Protein AF-A0A9N8ER88-F1 (afdb_monomer_lite)

Secondary structure (DSSP, 8-state):
---------------------------------------GGGGBTTTTTBHHHHHHHHHTTPPPS-SS--BPPPTT-SEEEEEEEE--SHHHHHHHHHHHHHHHHHHHHHHHHHHHH--S---------------S--EEEEEEEEE-TT--B-TTHHHHHS-HHHHHH-TTSS--

Sequence (176 aa):
MSTRTFVVSALVGTCSLFTNAFVFPRAMPQKTTTNLDMCICIDCARVTNCQAYHFVESKHNQPHISKSPTFMPQQGSPTIHVNVRTIRTQEDRQKEMERMWSEHETETANAMAKAEQQQDNDNSEPLVGETKYDLSPTTTTEYDVVKCADYQHDQDCWIRNMPQEIKDANPQFVPS

Organism: NCBI:txid568900

InterPro domains:
  IPR019656 Uncharacterised protein family Ycf34 [PF10718] (38-98)

Foldseek 3Di:
DDDDDDDDDDDDDDDDDDDPPDDDDDPDPPPPPPPPLPLLLLQFPLCLQEVVNVVQCVLVVHPRLHPHRPDYADVCPQPKDKDKDWQPDPVSLVVVVVVVVVVVVVVVVVVVVVVVVPDDDDDDDDDPDDPDDDSPTDIDMHITGNGGPNGDGHPCSNVVSPDVVVCVVCVPPDDD

Structure (mmCIF, N/CA/C/O backbone):
data_AF-A0A9N8ER88-F1
#
_entry.id   AF-A0A9N8ER88-F1
#
loop_
_atom_site.group_PDB
_atom_site.id
_atom_site.type_symbol
_atom_site.label_atom_id
_atom_site.label_alt_id
_atom_site.label_comp_id
_atom_site.label_asym_id
_atom_site.label_entity_id
_atom_site.label_seq_id
_atom_site.pdbx_PDB_ins_code
_atom_site.Cartn_x
_atom_site.Cartn_y
_atom_site.Cartn_z
_atom_site.occupancy
_atom_site.B_iso_or_equiv
_atom_site.auth_seq_id
_atom_site.auth_comp_id
_atom_site.auth_asym_id
_atom_site.auth_atom_id
_atom_site.pdbx_PDB_model_num
ATOM 1 N N . MET A 1 1 ? -72.494 80.276 5.049 1.00 37.28 1 MET A N 1
ATOM 2 C CA . MET A 1 1 ? -72.048 79.375 6.137 1.00 37.28 1 MET A CA 1
ATOM 3 C C . MET A 1 1 ? -70.770 78.701 5.647 1.00 37.28 1 MET A C 1
ATOM 5 O O . MET A 1 1 ? -70.821 78.100 4.590 1.00 37.28 1 MET A O 1
ATOM 9 N N . SER A 1 2 ? -69.599 79.144 6.126 1.00 40.62 2 SER A N 1
ATOM 10 C CA . SER A 1 2 ? -68.726 78.390 7.061 1.00 40.62 2 SER A CA 1
ATOM 11 C C . SER A 1 2 ? -68.180 77.102 6.410 1.00 40.62 2 SER A C 1
ATOM 13 O O . SER A 1 2 ? -68.981 76.264 6.038 1.00 40.62 2 SER A O 1
ATOM 15 N N . THR A 1 3 ? -66.887 76.806 6.235 1.00 42.19 3 THR A N 1
ATOM 16 C CA . THR A 1 3 ? -65.630 77.294 6.832 1.00 42.19 3 THR A CA 1
ATOM 17 C C . THR A 1 3 ? -64.442 76.577 6.145 1.00 42.19 3 THR A C 1
ATOM 19 O O . THR A 1 3 ? -64.588 75.423 5.768 1.00 42.19 3 THR A O 1
ATOM 22 N N . ARG A 1 4 ? -63.269 77.234 6.143 1.00 48.53 4 ARG A N 1
ATOM 23 C CA . ARG A 1 4 ? -61.891 76.703 6.344 1.00 4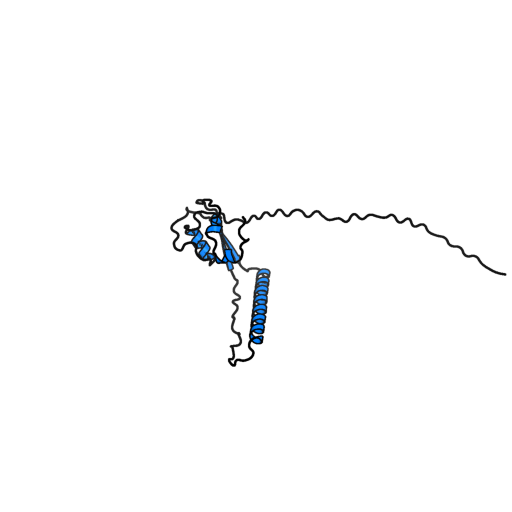8.53 4 ARG A CA 1
ATOM 24 C C . ARG A 1 4 ? -61.206 75.782 5.306 1.00 48.53 4 ARG A C 1
ATOM 26 O O . ARG A 1 4 ? -61.434 74.585 5.241 1.00 48.53 4 ARG A O 1
ATOM 33 N N . THR A 1 5 ? -60.245 76.401 4.612 1.00 50.16 5 THR A N 1
ATOM 34 C CA . THR A 1 5 ? -58.793 76.101 4.513 1.00 50.16 5 THR A CA 1
ATOM 35 C C . THR A 1 5 ? -58.259 74.806 5.149 1.00 50.16 5 THR A C 1
ATOM 37 O O . THR A 1 5 ? -58.495 74.603 6.332 1.00 50.16 5 THR A O 1
ATOM 40 N N . PHE A 1 6 ? -57.389 74.065 4.441 1.00 48.41 6 PHE A N 1
ATOM 41 C CA . PHE A 1 6 ? -56.019 73.724 4.884 1.00 48.41 6 PHE A CA 1
ATOM 42 C C . PHE A 1 6 ? -55.135 73.263 3.704 1.00 48.41 6 PHE A C 1
ATOM 44 O O . PHE A 1 6 ? -55.597 72.638 2.756 1.00 48.41 6 PHE A O 1
ATOM 51 N N . VAL A 1 7 ? -53.868 73.668 3.783 1.00 47.56 7 VAL A N 1
ATOM 52 C CA . VAL A 1 7 ? -52.739 73.476 2.854 1.00 47.56 7 VAL A CA 1
ATOM 53 C C . VAL A 1 7 ? -51.955 72.210 3.241 1.00 47.56 7 VAL A C 1
ATOM 55 O O . VAL A 1 7 ? -52.086 71.777 4.382 1.00 47.56 7 VAL A O 1
ATOM 58 N N . VAL A 1 8 ? -51.109 71.702 2.324 1.00 50.88 8 VAL A N 1
ATOM 59 C CA . VAL A 1 8 ? -49.767 71.053 2.488 1.00 50.88 8 VAL A CA 1
ATOM 60 C C . VAL A 1 8 ? -49.677 69.925 1.437 1.00 50.88 8 VAL A C 1
ATOM 62 O O . VAL A 1 8 ? -50.457 68.987 1.494 1.00 50.88 8 VAL A O 1
ATOM 65 N N . SER A 1 9 ? -48.974 70.053 0.304 1.00 41.44 9 SER A N 1
ATOM 66 C CA . SER A 1 9 ? -47.532 70.236 0.027 1.00 41.44 9 SER A CA 1
ATOM 67 C C . SER A 1 9 ? -46.681 68.969 0.218 1.00 41.44 9 SER A C 1
ATOM 69 O O . SER A 1 9 ? -46.856 68.259 1.201 1.00 41.44 9 SER A O 1
ATOM 71 N N . ALA A 1 10 ? -45.711 68.803 -0.699 1.00 45.94 10 ALA A N 1
ATOM 72 C CA . ALA A 1 10 ? -44.580 67.858 -0.715 1.00 45.94 10 ALA A CA 1
ATOM 73 C C . ALA A 1 10 ? -44.901 66.371 -1.022 1.00 45.94 10 ALA A C 1
ATOM 75 O O . ALA A 1 10 ? -45.907 65.844 -0.581 1.00 45.94 10 ALA A O 1
ATOM 76 N N . LEU A 1 11 ? -44.090 65.593 -1.751 1.00 51.47 11 LEU A N 1
ATOM 77 C CA . LEU A 1 11 ? -42.728 65.771 -2.259 1.00 51.47 11 LEU A CA 1
ATOM 78 C C . LEU A 1 11 ? -42.457 64.748 -3.383 1.00 51.47 11 LEU A C 1
ATOM 80 O O . LEU A 1 11 ? -43.067 63.685 -3.459 1.00 51.47 11 LEU A O 1
ATOM 84 N N . VAL A 1 12 ? -41.500 65.118 -4.227 1.00 48.66 12 VAL A N 1
ATOM 85 C CA . VAL A 1 12 ? -40.882 64.371 -5.328 1.00 48.66 12 VAL A CA 1
ATOM 86 C C . VAL A 1 12 ? -40.206 63.086 -4.830 1.00 48.66 12 VAL A C 1
ATOM 88 O O . VAL A 1 12 ? -39.552 63.099 -3.791 1.00 48.66 12 VAL A O 1
ATOM 91 N N . GLY A 1 13 ? -40.283 62.005 -5.613 1.00 44.53 13 GLY A N 1
ATOM 92 C CA . GLY A 1 13 ? -39.524 60.775 -5.372 1.00 44.53 13 GLY A CA 1
ATOM 93 C C . GLY A 1 13 ? -39.238 60.018 -6.667 1.00 44.53 13 GLY A C 1
ATOM 94 O O . GLY A 1 13 ? -40.004 59.150 -7.072 1.00 44.53 13 GLY A O 1
ATOM 95 N N . THR A 1 14 ? -38.135 60.357 -7.331 1.00 55.50 14 THR A N 1
ATOM 96 C CA . THR A 1 14 ? -37.547 59.575 -8.427 1.00 55.50 14 THR A CA 1
ATOM 97 C C . THR A 1 14 ? -36.834 58.352 -7.850 1.00 55.50 14 THR A C 1
ATOM 99 O O . THR A 1 14 ? -35.815 58.501 -7.176 1.00 55.50 14 THR A O 1
ATOM 102 N N . CYS A 1 15 ? -37.335 57.146 -8.123 1.00 46.66 15 CYS A N 1
ATOM 103 C CA . CYS A 1 15 ? -36.643 55.901 -7.787 1.00 46.66 15 CYS A CA 1
ATOM 104 C C . CYS A 1 15 ? -35.796 55.437 -8.978 1.00 46.66 15 CYS A C 1
ATOM 106 O O . CYS A 1 15 ? -36.301 54.845 -9.930 1.00 46.66 15 CYS A O 1
ATOM 108 N N . SER A 1 16 ? -34.495 55.715 -8.904 1.00 51.66 16 SER A N 1
ATOM 109 C CA . SER A 1 16 ? -33.464 55.084 -9.726 1.00 51.66 16 SER A CA 1
ATOM 110 C C . SER A 1 16 ? -33.426 53.582 -9.440 1.00 51.66 16 SER A C 1
ATOM 112 O O . SER A 1 16 ? -33.195 53.168 -8.304 1.00 51.66 16 SER A O 1
ATOM 114 N N . LEU A 1 17 ? -33.636 52.758 -10.466 1.00 55.00 17 LEU A N 1
ATOM 115 C CA . LEU A 1 17 ? -33.438 51.314 -10.381 1.00 55.00 17 LEU A CA 1
ATOM 116 C C . LEU A 1 17 ? -31.938 51.016 -10.491 1.00 55.00 17 LEU A C 1
ATOM 118 O O . LEU A 1 17 ? -31.360 51.035 -11.574 1.00 55.00 17 LEU A O 1
ATOM 122 N N . PHE A 1 18 ? -31.310 50.758 -9.345 1.00 49.00 18 PHE A N 1
ATOM 123 C CA . PHE A 1 18 ? -29.985 50.153 -9.262 1.00 49.00 18 PHE A CA 1
ATOM 124 C C . PHE A 1 18 ? -30.088 48.676 -9.662 1.00 49.00 18 PHE A C 1
ATOM 126 O O . PHE A 1 18 ? -30.630 47.857 -8.921 1.00 49.00 18 PHE A O 1
ATOM 133 N N . THR A 1 19 ? -29.562 48.311 -10.830 1.00 53.69 19 THR A N 1
ATOM 134 C CA . THR A 1 19 ? -29.318 46.908 -11.179 1.00 53.69 19 THR A CA 1
ATOM 135 C C . THR A 1 19 ? -28.064 46.434 -10.451 1.00 53.69 19 THR A C 1
ATOM 137 O O . THR A 1 19 ? -26.943 46.695 -10.885 1.00 53.69 19 THR A O 1
ATOM 140 N N . ASN A 1 20 ? -28.255 45.748 -9.326 1.00 53.72 20 ASN A N 1
ATOM 141 C CA . ASN A 1 20 ? -27.203 44.995 -8.650 1.00 53.72 20 ASN A CA 1
ATOM 142 C C . ASN A 1 20 ? -26.816 43.781 -9.508 1.00 53.72 20 ASN A C 1
ATOM 144 O O . ASN A 1 20 ? -27.556 42.802 -9.583 1.00 53.72 20 ASN A O 1
ATOM 148 N N . ALA A 1 21 ? -25.647 43.834 -10.144 1.00 54.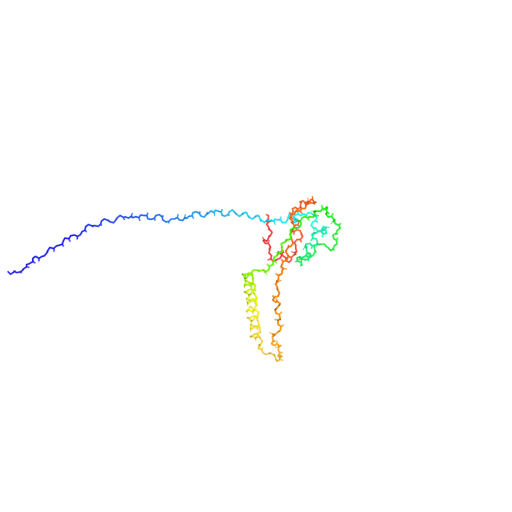81 21 ALA A N 1
ATOM 149 C CA . ALA A 1 21 ? -25.032 42.682 -10.792 1.00 54.81 21 ALA A CA 1
ATOM 150 C C . ALA A 1 21 ? -24.408 41.760 -9.726 1.00 54.81 21 ALA A C 1
ATOM 152 O O . ALA A 1 21 ? -23.232 41.875 -9.394 1.00 54.81 21 ALA A O 1
ATOM 153 N N . PHE A 1 22 ? -25.210 40.850 -9.173 1.00 52.62 22 PHE A N 1
ATOM 154 C CA . PHE A 1 22 ? -24.734 39.704 -8.394 1.00 52.62 22 PHE A CA 1
ATOM 155 C C . PHE A 1 22 ? -24.644 38.483 -9.306 1.00 52.62 22 PHE A C 1
ATOM 157 O O . PHE A 1 22 ? -25.652 37.810 -9.487 1.00 52.62 22 PHE A O 1
ATOM 164 N N . VAL A 1 23 ? -23.467 38.167 -9.859 1.00 51.38 23 VAL A N 1
ATOM 165 C CA . VAL A 1 23 ? -23.193 36.836 -10.439 1.00 51.38 23 VAL A CA 1
ATOM 166 C C . VAL A 1 23 ? -21.706 36.481 -10.272 1.00 51.38 23 VAL A C 1
ATOM 168 O O . VAL A 1 23 ? -20.855 36.879 -11.057 1.00 51.38 23 VAL A O 1
ATOM 171 N N . PHE A 1 24 ? -21.480 35.728 -9.194 1.00 53.97 24 PHE A N 1
ATOM 172 C CA . PHE A 1 24 ? -20.513 34.657 -8.910 1.00 53.97 24 PHE A CA 1
ATOM 173 C C . PHE A 1 24 ? -19.002 34.833 -9.187 1.00 53.97 24 PHE A C 1
ATOM 175 O O . PHE A 1 24 ? -18.587 34.997 -10.335 1.00 53.97 24 PHE A O 1
ATOM 182 N N . PRO A 1 25 ? -18.133 34.640 -8.165 1.00 49.59 25 PRO A N 1
ATOM 183 C CA . PRO A 1 25 ? -16.719 34.391 -8.410 1.00 49.59 25 PRO A CA 1
ATOM 184 C C . PRO A 1 25 ? -16.583 33.103 -9.228 1.00 49.59 25 PRO A C 1
ATOM 186 O O . PRO A 1 25 ? -17.079 32.043 -8.848 1.00 49.59 25 PRO A O 1
ATOM 189 N N . ARG A 1 26 ? -15.914 33.209 -10.378 1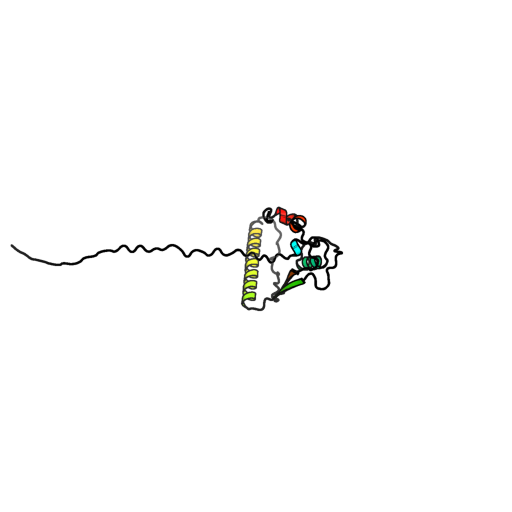.00 51.19 26 ARG A N 1
ATOM 190 C CA . ARG A 1 26 ? -15.531 32.070 -11.210 1.00 51.19 26 ARG A CA 1
ATOM 191 C C . ARG A 1 26 ? -14.687 31.131 -10.350 1.00 51.19 26 ARG A C 1
ATOM 193 O O . ARG A 1 26 ? -13.550 31.461 -10.019 1.00 51.19 26 ARG A O 1
ATOM 200 N N . ALA A 1 27 ? -15.262 29.989 -9.978 1.00 57.25 27 ALA A N 1
ATOM 201 C CA . ALA A 1 27 ? -14.529 28.895 -9.366 1.00 57.25 27 ALA A CA 1
ATOM 202 C C . ALA A 1 27 ? -13.311 28.602 -10.246 1.00 57.25 27 ALA A C 1
ATOM 204 O O . ALA A 1 27 ? -13.442 28.337 -11.446 1.00 57.25 27 ALA A O 1
ATOM 205 N N . MET A 1 28 ? -12.121 28.726 -9.663 1.00 58.12 28 MET A N 1
ATOM 206 C CA . MET A 1 28 ? -10.916 28.248 -10.318 1.00 58.12 28 MET A CA 1
ATOM 207 C C . MET A 1 28 ? -11.108 26.748 -10.544 1.00 58.12 28 MET A C 1
ATOM 209 O O . MET A 1 28 ? -11.515 26.067 -9.599 1.00 58.12 28 MET A O 1
ATOM 213 N N . PRO A 1 29 ? -10.845 26.206 -11.746 1.00 49.25 29 PRO A N 1
ATOM 214 C CA . PRO A 1 29 ? -10.712 24.770 -11.872 1.00 49.25 29 PRO A CA 1
ATOM 215 C C . PRO A 1 29 ? -9.565 24.390 -10.941 1.00 49.25 29 PRO A C 1
ATOM 217 O O . PRO A 1 29 ? -8.409 24.746 -11.185 1.00 49.25 29 PRO A O 1
ATOM 220 N N . GLN A 1 30 ? -9.901 23.748 -9.823 1.00 56.69 30 GLN A N 1
ATOM 221 C CA . GLN A 1 30 ? -8.915 23.065 -9.013 1.00 56.69 30 GLN A CA 1
ATOM 222 C C . GLN A 1 30 ? -8.302 22.048 -9.954 1.00 56.69 30 GLN A C 1
ATOM 224 O O . GLN A 1 30 ? -8.947 21.086 -10.364 1.00 56.69 30 GLN A O 1
ATOM 229 N N . LYS A 1 31 ? -7.084 22.352 -10.400 1.00 44.56 31 LYS A N 1
ATOM 230 C CA . LYS A 1 31 ? -6.279 21.439 -11.181 1.00 44.56 31 LYS A CA 1
ATOM 231 C C . LYS A 1 31 ? -6.173 20.199 -10.308 1.00 44.56 31 LYS A C 1
ATOM 233 O O . LYS A 1 31 ? -5.512 20.224 -9.273 1.00 44.56 31 LYS A O 1
ATOM 238 N N . THR A 1 32 ? -6.887 19.154 -10.699 1.00 49.62 32 THR A N 1
ATOM 239 C CA . THR A 1 32 ? -6.723 17.800 -10.200 1.00 49.62 32 THR A CA 1
ATOM 240 C C . THR A 1 32 ? -5.343 17.342 -10.644 1.00 49.62 32 THR A C 1
ATOM 242 O O . THR A 1 32 ? -5.184 16.550 -11.564 1.00 49.62 32 THR A O 1
ATOM 245 N N . THR A 1 33 ? -4.300 17.883 -10.026 1.00 42.56 33 THR A N 1
ATOM 246 C CA . THR A 1 33 ? -3.059 17.147 -9.878 1.00 42.56 33 THR A CA 1
ATOM 247 C C . THR A 1 33 ? -3.336 16.134 -8.789 1.00 42.56 33 THR A C 1
ATOM 249 O O . THR A 1 33 ? -2.950 16.302 -7.638 1.00 42.56 33 THR A O 1
ATOM 252 N N . THR A 1 34 ? -4.018 15.064 -9.191 1.00 47.16 34 THR A N 1
ATOM 253 C CA . THR A 1 34 ? -3.663 13.725 -8.754 1.00 47.16 34 THR A CA 1
ATOM 254 C C . THR A 1 34 ? -2.191 13.538 -9.115 1.00 47.16 34 THR A C 1
ATOM 256 O O . THR A 1 34 ? -1.844 12.858 -10.075 1.00 47.16 34 THR A O 1
ATOM 259 N N . ASN A 1 35 ? -1.301 14.158 -8.342 1.00 47.31 35 ASN A N 1
ATOM 260 C CA . ASN A 1 35 ? -0.070 13.481 -8.009 1.00 47.31 35 ASN A CA 1
ATOM 261 C C . ASN A 1 35 ? -0.516 12.404 -7.019 1.00 47.31 35 ASN A C 1
ATOM 263 O O . ASN A 1 35 ? -0.389 12.528 -5.808 1.00 47.31 35 ASN A O 1
ATOM 267 N N . LEU A 1 36 ? -1.210 11.400 -7.570 1.00 43.12 36 LEU A N 1
ATOM 268 C CA . LEU A 1 36 ? -1.011 10.056 -7.102 1.00 43.12 36 LEU A CA 1
ATOM 269 C C . LEU A 1 36 ? 0.494 9.938 -7.259 1.00 43.12 36 LEU A C 1
ATOM 271 O O . LEU A 1 36 ? 0.980 9.899 -8.393 1.00 43.12 36 LEU A O 1
ATOM 275 N N . ASP A 1 37 ? 1.215 10.039 -6.146 1.00 41.94 37 ASP A N 1
ATOM 276 C CA . ASP A 1 37 ? 2.522 9.427 -6.029 1.00 41.94 37 ASP A CA 1
ATOM 277 C C . ASP A 1 37 ? 2.257 7.961 -6.377 1.00 41.94 37 ASP A C 1
ATOM 279 O O . ASP A 1 37 ? 1.942 7.129 -5.532 1.00 41.94 37 ASP A O 1
ATOM 283 N N . MET A 1 38 ? 2.195 7.682 -7.680 1.00 50.12 38 MET A N 1
ATOM 284 C CA . MET A 1 38 ? 2.129 6.347 -8.203 1.00 50.12 38 MET A CA 1
ATOM 285 C C . MET A 1 38 ? 3.423 5.768 -7.691 1.00 50.12 38 MET A C 1
ATOM 287 O O . MET A 1 38 ? 4.499 6.209 -8.110 1.00 50.12 38 MET A O 1
ATOM 291 N N . CYS A 1 39 ? 3.325 4.835 -6.745 1.00 54.91 39 CYS A N 1
ATOM 292 C CA . CYS A 1 39 ? 4.441 3.980 -6.411 1.00 54.91 39 CYS A CA 1
ATOM 293 C C . CYS A 1 39 ? 4.889 3.455 -7.766 1.00 54.91 39 CYS A C 1
ATOM 295 O O . CYS A 1 39 ? 4.159 2.683 -8.394 1.00 54.91 39 CYS A O 1
ATOM 297 N N . ILE A 1 40 ? 6.031 3.930 -8.269 1.00 60.75 40 ILE A N 1
ATOM 298 C CA . ILE A 1 40 ? 6.457 3.664 -9.653 1.00 60.75 40 ILE A CA 1
ATOM 299 C C . ILE A 1 40 ? 6.428 2.154 -9.953 1.00 60.75 40 ILE A C 1
ATOM 301 O O . ILE A 1 40 ? 6.295 1.707 -11.079 1.00 60.75 40 ILE A O 1
ATOM 305 N N . CYS A 1 41 ? 6.510 1.378 -8.885 1.00 66.75 41 CYS A N 1
ATOM 306 C CA . CYS A 1 41 ? 6.548 -0.046 -8.719 1.00 66.75 41 CYS A CA 1
ATOM 307 C C . CYS A 1 41 ? 5.282 -0.822 -9.085 1.00 66.75 41 CYS A C 1
ATOM 309 O O . CYS A 1 41 ? 5.407 -2.014 -9.358 1.00 66.75 41 CYS A O 1
ATOM 311 N N . ILE A 1 42 ? 4.108 -0.185 -9.096 1.00 74.31 42 ILE A N 1
ATOM 312 C CA . ILE A 1 42 ? 2.834 -0.827 -9.466 1.00 74.31 42 ILE A CA 1
ATOM 313 C C . ILE A 1 42 ? 2.896 -1.342 -10.914 1.00 74.31 42 ILE A C 1
ATOM 315 O O . ILE A 1 42 ? 2.486 -2.467 -11.199 1.00 74.31 42 ILE A O 1
ATOM 319 N N . ASP A 1 43 ? 3.536 -0.568 -11.791 1.00 82.56 43 ASP A N 1
ATOM 320 C CA . ASP A 1 43 ? 3.732 -0.897 -13.205 1.00 82.56 43 ASP A CA 1
ATOM 321 C C . ASP A 1 43 ? 5.108 -1.528 -13.470 1.00 82.56 43 ASP A C 1
ATOM 323 O O . ASP A 1 43 ? 5.667 -1.394 -14.555 1.00 82.56 43 ASP A O 1
ATOM 327 N N . CYS A 1 44 ? 5.742 -2.144 -12.467 1.00 87.31 44 CYS A N 1
ATOM 328 C CA . CYS A 1 44 ? 7.048 -2.773 -12.650 1.00 87.31 44 CYS A CA 1
ATOM 329 C C . CYS A 1 44 ? 6.897 -4.245 -13.044 1.00 87.31 44 CYS A C 1
ATOM 331 O O . CYS A 1 44 ? 6.324 -5.032 -12.293 1.00 87.31 44 CYS A O 1
ATOM 333 N N . ALA A 1 45 ? 7.536 -4.671 -14.136 1.00 88.19 45 ALA A N 1
ATOM 334 C CA . ALA A 1 45 ? 7.587 -6.079 -14.552 1.00 88.19 45 ALA A CA 1
ATOM 335 C C . ALA A 1 45 ? 8.154 -7.007 -13.458 1.00 88.19 45 ALA A C 1
ATOM 337 O O . ALA A 1 45 ? 7.832 -8.191 -13.380 1.00 88.19 45 ALA A O 1
ATOM 338 N N . ARG A 1 46 ? 9.025 -6.466 -12.595 1.00 87.88 46 ARG A N 1
ATOM 339 C CA . ARG A 1 46 ? 9.692 -7.204 -11.512 1.00 87.88 46 ARG A CA 1
ATOM 340 C C . ARG A 1 46 ? 8.886 -7.241 -10.213 1.00 87.88 46 ARG A C 1
ATOM 342 O O . ARG A 1 46 ? 9.389 -7.802 -9.239 1.00 87.88 46 ARG A O 1
ATOM 349 N N . VAL A 1 47 ? 7.682 -6.656 -10.177 1.00 87.00 47 VAL A N 1
ATOM 350 C CA . VAL A 1 47 ? 6.865 -6.550 -8.955 1.00 87.00 47 VAL A CA 1
ATOM 351 C C . VAL A 1 47 ? 6.643 -7.914 -8.297 1.00 87.00 47 VAL A C 1
ATOM 353 O O . VAL A 1 47 ? 6.790 -8.054 -7.091 1.00 87.00 47 VAL A O 1
ATOM 356 N N . THR A 1 48 ? 6.448 -8.951 -9.112 1.00 87.88 48 THR A N 1
ATOM 357 C CA . THR A 1 48 ? 6.145 -10.314 -8.663 1.00 87.88 48 THR A CA 1
ATOM 358 C C . THR A 1 48 ? 7.351 -11.101 -8.153 1.00 87.88 48 THR A C 1
ATOM 360 O O . THR A 1 48 ? 7.170 -12.110 -7.484 1.00 87.88 48 THR A O 1
ATOM 363 N N . ASN A 1 49 ? 8.589 -10.708 -8.473 1.00 89.31 49 ASN A N 1
ATOM 364 C CA . ASN A 1 49 ? 9.775 -11.523 -8.168 1.00 89.31 49 ASN A CA 1
ATOM 365 C C . ASN A 1 49 ? 10.825 -10.795 -7.315 1.00 89.31 49 ASN A C 1
ATOM 367 O O . ASN A 1 49 ? 11.850 -11.384 -6.981 1.00 89.31 49 ASN A O 1
ATOM 371 N N . CYS A 1 50 ? 10.603 -9.530 -6.958 1.00 89.31 50 CYS A N 1
ATOM 372 C CA . CYS A 1 50 ? 11.543 -8.738 -6.168 1.00 89.31 50 CYS A CA 1
ATOM 373 C C . CYS A 1 50 ? 11.325 -8.931 -4.664 1.00 89.31 50 CYS A C 1
ATOM 375 O O . CYS A 1 50 ? 10.222 -8.723 -4.155 1.00 89.31 50 CYS A O 1
ATOM 377 N N . GLN A 1 51 ? 12.393 -9.234 -3.924 1.00 90.25 51 GLN A N 1
ATOM 378 C CA . GLN A 1 51 ? 12.289 -9.433 -2.472 1.00 90.25 51 GLN A CA 1
ATOM 379 C C . GLN A 1 51 ? 11.885 -8.162 -1.714 1.00 90.25 51 GLN A C 1
ATOM 381 O O . GLN A 1 51 ? 11.238 -8.244 -0.674 1.00 90.25 51 GLN A O 1
ATOM 386 N N . ALA A 1 52 ? 12.239 -6.982 -2.229 1.00 88.81 52 ALA A N 1
ATOM 387 C CA . ALA A 1 52 ? 11.879 -5.726 -1.582 1.00 88.81 52 ALA A CA 1
ATOM 388 C C . ALA A 1 52 ? 10.369 -5.441 -1.649 1.00 88.81 52 ALA A C 1
ATOM 390 O O . ALA A 1 52 ? 9.817 -4.921 -0.684 1.00 88.81 52 ALA A O 1
ATOM 391 N N . TYR A 1 53 ? 9.683 -5.827 -2.733 1.00 85.88 53 TYR A N 1
ATOM 392 C CA . TYR A 1 53 ? 8.219 -5.712 -2.792 1.00 85.88 53 TYR A CA 1
ATOM 393 C C . TYR A 1 53 ? 7.545 -6.705 -1.869 1.00 85.88 53 TYR A C 1
ATOM 395 O O . TYR A 1 53 ? 6.665 -6.319 -1.109 1.00 85.88 53 TYR A O 1
ATOM 403 N N . HIS A 1 54 ? 8.037 -7.940 -1.846 1.00 88.75 54 HIS A N 1
ATOM 404 C CA . HIS A 1 54 ? 7.561 -8.941 -0.902 1.00 88.75 54 HIS A CA 1
ATOM 405 C C . HIS A 1 54 ? 7.677 -8.459 0.553 1.00 88.75 54 HIS A C 1
ATOM 407 O O . HIS A 1 54 ? 6.767 -8.659 1.348 1.00 88.75 54 HIS A O 1
ATOM 413 N N . PHE A 1 55 ? 8.754 -7.751 0.908 1.00 89.56 55 PHE A N 1
ATOM 414 C CA . PHE A 1 55 ? 8.870 -7.122 2.225 1.00 89.56 55 PHE A CA 1
ATOM 415 C C . PHE A 1 55 ? 7.771 -6.078 2.490 1.00 89.56 55 PHE A C 1
ATOM 417 O O . PHE A 1 55 ? 7.186 -6.080 3.573 1.00 89.56 55 PHE A O 1
ATOM 424 N N . VAL A 1 56 ? 7.477 -5.198 1.528 1.00 87.69 56 VAL A N 1
ATOM 425 C CA . VAL A 1 56 ? 6.431 -4.169 1.670 1.00 87.69 56 VAL A CA 1
ATOM 426 C C . VAL A 1 56 ? 5.040 -4.799 1.780 1.00 87.69 56 VAL A C 1
ATOM 428 O O . VAL A 1 56 ? 4.275 -4.427 2.666 1.00 87.69 56 VAL A O 1
ATOM 431 N N . GLU A 1 57 ? 4.740 -5.817 0.971 1.00 86.56 57 GLU A N 1
ATOM 432 C CA . GLU A 1 57 ? 3.502 -6.602 1.071 1.00 86.56 57 GLU A CA 1
ATOM 433 C C . GLU A 1 57 ? 3.321 -7.191 2.480 1.00 86.56 57 GLU A C 1
ATOM 435 O O . GLU A 1 57 ? 2.240 -7.075 3.063 1.00 86.56 57 GLU A O 1
ATOM 440 N N . SER A 1 58 ? 4.397 -7.731 3.077 1.00 87.12 58 SER A N 1
ATOM 441 C CA . SER A 1 58 ? 4.359 -8.276 4.442 1.00 87.12 58 SER A CA 1
ATOM 442 C C . SER A 1 58 ? 4.051 -7.195 5.476 1.00 87.12 58 SER A C 1
ATOM 444 O O . SER A 1 58 ? 3.408 -7.477 6.483 1.00 87.12 58 SER A O 1
ATOM 446 N N . LYS A 1 59 ? 4.511 -5.955 5.265 1.00 86.44 59 LYS A N 1
ATOM 447 C CA . LYS A 1 59 ? 4.223 -4.837 6.175 1.00 86.44 59 LYS A CA 1
ATOM 448 C C . LYS A 1 59 ? 2.792 -4.327 6.064 1.00 86.44 59 LYS A C 1
ATOM 450 O O . LYS A 1 59 ? 2.281 -3.795 7.043 1.00 86.44 59 LYS A O 1
ATOM 455 N N . HIS A 1 60 ? 2.141 -4.530 4.924 1.00 80.75 60 HIS A N 1
ATOM 456 C CA . HIS A 1 60 ? 0.750 -4.140 4.701 1.00 80.75 60 HIS A CA 1
ATOM 457 C C . HIS A 1 60 ? -0.265 -5.260 4.958 1.00 80.75 60 HIS A C 1
ATOM 459 O O . HIS A 1 60 ? -1.456 -5.055 4.723 1.00 80.75 60 HIS A O 1
ATOM 465 N N . ASN A 1 61 ? 0.182 -6.433 5.425 1.00 82.69 61 ASN A N 1
ATOM 466 C CA . ASN A 1 61 ? -0.656 -7.629 5.570 1.00 82.69 61 ASN A CA 1
ATOM 467 C C . ASN A 1 61 ? -1.443 -7.958 4.286 1.00 82.69 61 ASN A C 1
ATOM 469 O O . ASN A 1 61 ? -2.558 -8.474 4.345 1.00 82.69 61 ASN A O 1
ATOM 473 N N . GLN A 1 62 ? -0.877 -7.624 3.124 1.00 76.75 62 GLN A N 1
ATOM 474 C CA . GLN A 1 62 ? -1.476 -7.944 1.835 1.00 76.75 62 GLN A CA 1
ATOM 475 C C . GLN A 1 62 ? -1.079 -9.366 1.428 1.00 76.75 62 GLN A C 1
ATOM 477 O O . GLN A 1 62 ? 0.019 -9.818 1.770 1.00 76.75 62 GLN A O 1
ATOM 482 N N . PRO A 1 63 ? -1.944 -10.094 0.702 1.00 81.44 63 PRO A N 1
ATOM 483 C CA . PRO A 1 63 ? -1.572 -11.388 0.158 1.00 81.44 63 PRO A CA 1
ATOM 484 C C . PRO A 1 63 ? -0.372 -11.233 -0.783 1.00 81.44 63 PRO A C 1
ATOM 486 O O . PRO A 1 63 ? -0.384 -10.412 -1.698 1.00 81.44 63 PRO A O 1
ATOM 489 N N . HIS A 1 64 ? 0.662 -12.041 -0.552 1.00 81.81 64 HIS A N 1
ATOM 490 C CA . HIS A 1 64 ? 1.863 -12.033 -1.378 1.00 81.81 64 HIS A CA 1
ATOM 491 C C . HIS A 1 64 ? 1.567 -12.486 -2.804 1.00 81.81 64 HIS A C 1
ATOM 493 O O . HIS A 1 64 ? 1.046 -13.588 -3.003 1.00 81.81 64 HIS A O 1
ATOM 499 N N . ILE A 1 65 ? 1.976 -11.688 -3.797 1.00 84.56 65 ILE A N 1
ATOM 500 C CA . ILE A 1 65 ? 1.815 -12.053 -5.214 1.00 84.56 65 ILE A CA 1
ATOM 501 C C . ILE A 1 65 ? 2.686 -13.277 -5.554 1.00 84.56 65 ILE A C 1
ATOM 503 O O . ILE A 1 65 ? 2.287 -14.148 -6.325 1.00 84.56 65 ILE A O 1
ATOM 507 N N . SER A 1 66 ? 3.868 -13.385 -4.941 1.00 86.88 66 SER A N 1
ATOM 508 C CA . SER A 1 66 ? 4.759 -14.543 -5.056 1.00 86.88 66 SER A CA 1
ATOM 509 C C . SER A 1 66 ? 5.329 -14.922 -3.700 1.00 86.88 66 SER A C 1
ATOM 511 O O . SER A 1 66 ? 5.809 -14.069 -2.966 1.00 86.88 66 SER A O 1
ATOM 513 N N . LYS A 1 67 ? 5.335 -16.219 -3.381 1.00 86.19 67 LYS A N 1
ATOM 514 C CA . LYS A 1 67 ? 5.806 -16.729 -2.080 1.00 86.19 67 LYS A CA 1
ATOM 515 C C . LYS A 1 67 ? 7.330 -16.792 -1.949 1.00 86.19 67 LYS A C 1
ATOM 517 O O . LYS A 1 67 ? 7.841 -16.896 -0.840 1.00 86.19 67 LYS A O 1
ATOM 522 N N . SER A 1 68 ? 8.058 -16.812 -3.065 1.00 89.38 68 SER A N 1
ATOM 523 C CA . SER A 1 68 ? 9.513 -17.004 -3.071 1.00 89.38 68 SER A CA 1
ATOM 524 C C . SER A 1 68 ? 10.185 -16.126 -4.135 1.00 89.38 68 SER A C 1
ATOM 526 O O . SER A 1 68 ? 10.597 -16.629 -5.186 1.00 89.38 68 SER A O 1
ATOM 528 N N . PRO A 1 69 ? 10.280 -14.807 -3.898 1.00 90.50 69 PRO A N 1
ATOM 529 C CA . PRO A 1 69 ? 10.972 -13.888 -4.796 1.00 90.50 69 PRO A CA 1
ATOM 530 C C . PRO A 1 69 ? 12.474 -14.202 -4.877 1.00 90.50 69 PRO A C 1
ATOM 532 O O . PRO A 1 69 ? 13.178 -14.299 -3.870 1.00 90.50 69 PRO A O 1
ATOM 535 N N . THR A 1 70 ? 12.985 -14.334 -6.097 1.00 92.19 70 THR A N 1
ATOM 536 C CA . THR A 1 70 ? 14.396 -14.648 -6.386 1.00 92.19 70 THR A CA 1
ATOM 537 C C . THR A 1 70 ? 15.207 -13.424 -6.802 1.00 92.19 70 THR A C 1
ATOM 539 O O . THR A 1 70 ? 16.432 -13.440 -6.711 1.00 92.19 70 THR A O 1
ATOM 542 N N . PHE A 1 71 ? 14.551 -12.349 -7.244 1.00 89.81 71 PHE A N 1
ATOM 543 C CA . PHE A 1 71 ? 15.233 -11.148 -7.703 1.00 89.81 71 PHE A CA 1
ATOM 544 C C . PHE A 1 71 ? 15.654 -10.267 -6.522 1.00 89.81 71 PHE A C 1
ATOM 546 O O . PHE A 1 71 ? 14.821 -9.789 -5.745 1.00 89.81 71 PHE A O 1
ATOM 553 N N . MET A 1 72 ? 16.961 -10.027 -6.429 1.00 87.31 72 MET A N 1
ATOM 554 C CA . MET A 1 72 ? 17.556 -9.079 -5.494 1.00 87.31 72 MET A CA 1
ATOM 555 C C . MET A 1 72 ? 17.837 -7.757 -6.211 1.00 87.31 72 MET A C 1
ATOM 557 O O . MET A 1 72 ? 18.631 -7.756 -7.154 1.00 87.31 72 MET A O 1
ATOM 561 N N . PRO A 1 73 ? 17.190 -6.651 -5.808 1.00 84.94 73 PRO A N 1
ATOM 562 C CA . PRO A 1 73 ? 17.432 -5.354 -6.420 1.00 84.94 73 PRO A CA 1
ATOM 563 C C . PRO A 1 73 ? 18.820 -4.814 -6.043 1.00 84.94 73 PRO A C 1
ATOM 565 O O . PRO A 1 73 ? 19.442 -5.258 -5.072 1.00 84.94 73 PRO A O 1
ATOM 568 N N . GLN A 1 74 ? 19.318 -3.862 -6.833 1.00 84.88 74 GLN A N 1
ATOM 569 C CA . GLN A 1 74 ? 20.632 -3.250 -6.615 1.00 84.88 74 GLN A CA 1
ATOM 570 C C . GLN A 1 74 ? 20.743 -2.563 -5.246 1.00 84.88 74 GLN A C 1
ATOM 572 O O . GLN A 1 74 ? 19.757 -2.096 -4.682 1.00 84.88 74 GLN A O 1
ATOM 577 N N . GLN A 1 75 ? 21.963 -2.442 -4.714 1.00 79.31 75 GLN A N 1
ATOM 578 C CA . GLN A 1 75 ? 22.196 -1.796 -3.420 1.00 79.31 75 GLN A CA 1
ATOM 579 C C . GLN A 1 75 ? 21.624 -0.363 -3.398 1.00 79.31 75 GLN A C 1
ATOM 581 O O . GLN A 1 75 ? 21.993 0.473 -4.218 1.00 79.31 75 GLN A O 1
ATOM 586 N N . GLY A 1 76 ? 20.723 -0.078 -2.452 1.00 74.88 76 GLY A N 1
ATOM 587 C CA . GLY A 1 76 ? 20.038 1.220 -2.343 1.00 74.88 76 GLY A CA 1
ATOM 588 C C . GLY A 1 76 ? 18.775 1.368 -3.206 1.00 74.88 76 GLY A C 1
ATOM 589 O O . GLY A 1 76 ? 18.138 2.421 -3.184 1.00 74.88 76 GLY A O 1
ATOM 590 N N . SER A 1 77 ? 18.387 0.317 -3.931 1.00 79.56 77 SER A N 1
ATOM 591 C CA . SER A 1 77 ? 17.156 0.212 -4.710 1.00 79.56 77 SER A CA 1
ATOM 592 C C . SER A 1 77 ? 16.373 -1.040 -4.278 1.00 79.56 77 SER A C 1
ATOM 594 O O . SER A 1 77 ? 16.982 -2.068 -4.003 1.00 79.56 77 SER A O 1
ATOM 596 N N . PRO A 1 78 ? 15.034 -1.007 -4.230 1.00 84.12 78 PRO A N 1
ATOM 597 C CA . PRO A 1 78 ? 14.205 0.177 -4.351 1.00 84.12 78 PRO A CA 1
ATOM 598 C C . PRO A 1 78 ? 14.305 1.080 -3.107 1.00 84.12 78 PRO A C 1
ATOM 600 O O . PRO A 1 78 ? 14.544 0.627 -1.990 1.00 84.12 78 PRO A O 1
ATOM 603 N N . THR A 1 79 ? 14.126 2.382 -3.308 1.00 85.38 79 THR A N 1
ATOM 604 C CA . THR A 1 79 ? 14.017 3.375 -2.241 1.00 85.38 79 THR A CA 1
ATOM 605 C C . THR A 1 79 ? 12.621 3.306 -1.635 1.00 85.38 79 THR A C 1
ATOM 607 O O . THR A 1 79 ? 11.636 3.655 -2.291 1.00 85.38 79 THR A O 1
ATOM 610 N N . ILE A 1 80 ? 12.560 2.874 -0.378 1.00 87.06 80 ILE A N 1
ATOM 611 C CA . ILE A 1 80 ? 11.329 2.774 0.405 1.00 87.06 80 ILE A CA 1
ATOM 612 C C . ILE A 1 80 ? 11.224 4.013 1.298 1.00 87.06 80 ILE A C 1
ATOM 614 O O . ILE A 1 80 ? 12.122 4.294 2.093 1.00 87.06 80 ILE A O 1
ATOM 618 N N . HIS A 1 81 ? 10.139 4.761 1.156 1.00 85.69 81 HIS A N 1
ATOM 619 C CA . HIS A 1 81 ? 9.742 5.822 2.064 1.00 85.69 81 HIS A CA 1
ATOM 620 C C . HIS A 1 81 ? 8.936 5.222 3.214 1.00 85.69 81 HIS A C 1
ATOM 622 O O . HIS A 1 81 ? 7.988 4.474 2.996 1.00 85.69 81 HIS A O 1
ATOM 628 N N . VAL A 1 82 ? 9.320 5.542 4.447 1.00 85.50 82 VAL A N 1
ATOM 629 C CA . VAL A 1 82 ? 8.636 5.051 5.646 1.00 85.50 82 VAL A CA 1
ATOM 630 C C . VAL A 1 82 ? 8.002 6.235 6.353 1.00 85.50 82 VAL A C 1
ATOM 632 O O . VAL A 1 82 ? 8.710 7.120 6.833 1.00 85.50 82 VAL A O 1
ATOM 635 N N . ASN A 1 83 ? 6.675 6.240 6.427 1.00 82.62 83 ASN A N 1
ATOM 636 C CA . ASN A 1 83 ? 5.924 7.257 7.144 1.00 82.62 83 ASN A CA 1
ATOM 637 C C . ASN A 1 83 ? 5.518 6.709 8.516 1.00 82.62 83 ASN A C 1
ATOM 639 O O . ASN A 1 83 ? 4.674 5.820 8.624 1.00 82.62 83 ASN A O 1
ATOM 643 N N . VAL A 1 84 ? 6.150 7.221 9.572 1.00 82.88 84 VAL A N 1
ATOM 644 C CA . VAL A 1 84 ? 5.861 6.827 10.956 1.00 82.88 84 VAL A CA 1
ATOM 645 C C . VAL A 1 84 ? 4.917 7.859 11.563 1.00 82.88 84 VAL A C 1
ATOM 647 O O . VAL A 1 84 ? 5.340 8.931 12.003 1.00 82.88 84 VAL A O 1
ATOM 650 N N . ARG A 1 85 ? 3.628 7.531 11.613 1.00 75.50 85 ARG A N 1
ATOM 651 C CA . ARG A 1 85 ? 2.622 8.347 12.290 1.00 75.50 85 ARG A CA 1
ATOM 652 C C . ARG A 1 85 ? 2.589 7.945 13.755 1.00 75.50 85 ARG A C 1
ATOM 654 O O . ARG A 1 85 ? 2.313 6.800 14.097 1.00 75.50 85 ARG A O 1
ATOM 661 N N . THR A 1 86 ? 2.892 8.896 14.627 1.00 70.44 86 THR A N 1
ATOM 662 C CA . THR A 1 86 ? 2.800 8.707 16.078 1.00 70.44 86 THR A CA 1
ATOM 663 C C . THR A 1 86 ? 1.716 9.628 16.609 1.00 70.44 86 THR A C 1
ATOM 665 O O . THR A 1 86 ? 1.773 10.833 16.368 1.00 70.44 86 THR A O 1
ATOM 668 N N . ILE A 1 87 ? 0.745 9.080 17.340 1.00 65.94 87 ILE A N 1
ATOM 669 C CA . ILE A 1 87 ? -0.271 9.864 18.055 1.00 65.94 87 ILE A CA 1
ATOM 670 C C . ILE A 1 87 ? 0.442 10.564 19.222 1.00 65.94 87 ILE A C 1
ATOM 672 O O . ILE A 1 87 ? 0.604 9.998 20.303 1.00 65.94 87 ILE A O 1
ATOM 676 N N . ARG A 1 88 ? 0.975 11.768 18.983 1.00 62.19 88 ARG A N 1
ATOM 677 C CA . ARG A 1 88 ? 1.739 12.537 19.988 1.00 62.19 88 ARG A CA 1
ATOM 678 C C . ARG A 1 88 ? 0.994 13.762 20.493 1.00 62.19 88 ARG A C 1
ATOM 680 O O . ARG A 1 88 ? 1.318 14.248 21.575 1.00 62.19 88 ARG A O 1
ATOM 687 N N . THR A 1 89 ? 0.027 14.270 19.733 1.00 69.50 89 THR A N 1
ATOM 688 C CA . THR A 1 89 ? -0.673 15.511 20.075 1.00 69.50 89 THR A CA 1
ATOM 689 C C . THR A 1 89 ? -1.989 15.240 20.803 1.00 69.50 89 THR A C 1
ATOM 691 O O . THR A 1 89 ? -2.546 14.141 20.753 1.00 69.50 89 THR A O 1
ATOM 694 N N . GLN A 1 90 ? -2.485 16.253 21.520 1.00 72.81 90 GLN A N 1
ATOM 695 C CA . GLN A 1 90 ? -3.778 16.177 22.205 1.00 72.81 90 GLN A CA 1
ATOM 696 C C . GLN A 1 90 ? -4.938 16.023 21.209 1.00 72.81 90 GLN A C 1
ATOM 698 O O . GLN A 1 90 ? -5.895 15.310 21.497 1.00 72.81 90 GLN A O 1
ATOM 703 N N . GLU A 1 91 ? -4.824 16.634 20.029 1.00 77.31 91 GLU A N 1
ATOM 704 C CA . GLU A 1 91 ? -5.816 16.521 18.957 1.00 77.31 91 GLU A CA 1
ATOM 705 C C . GLU A 1 91 ? -5.867 15.106 18.371 1.00 77.31 91 GLU A C 1
ATOM 707 O O . GLU A 1 91 ? -6.956 14.562 18.205 1.00 77.31 91 GLU A O 1
ATOM 712 N N . ASP A 1 92 ? -4.714 14.474 18.118 1.00 73.00 92 ASP A N 1
ATOM 713 C CA . ASP A 1 92 ? -4.671 13.093 17.607 1.00 73.00 92 ASP A CA 1
ATOM 714 C C . ASP A 1 92 ? -5.293 12.113 18.610 1.00 73.00 92 ASP A C 1
ATOM 716 O O . ASP A 1 92 ? -6.020 11.198 18.231 1.00 73.00 92 ASP A O 1
ATOM 720 N N . ARG A 1 93 ? -5.057 12.340 19.910 1.00 74.25 93 ARG A N 1
ATOM 721 C CA . ARG A 1 93 ? -5.671 11.554 20.987 1.00 74.25 93 ARG A CA 1
ATOM 722 C C . ARG A 1 93 ? -7.188 11.715 21.013 1.00 74.25 93 ARG A C 1
ATOM 724 O O . ARG A 1 93 ? -7.897 10.739 21.234 1.00 74.25 93 ARG A O 1
ATOM 731 N N . GLN A 1 94 ? -7.681 12.936 20.816 1.00 79.81 94 GLN A N 1
ATOM 732 C CA . GLN A 1 94 ? -9.113 13.211 20.806 1.00 79.81 94 GLN A CA 1
ATOM 733 C C . GLN A 1 94 ? -9.799 12.583 19.588 1.00 79.81 94 GLN A C 1
ATOM 735 O O . GLN A 1 94 ? -10.855 11.981 19.749 1.00 79.81 94 GLN A O 1
ATOM 740 N N . LYS A 1 95 ? -9.168 12.633 18.409 1.00 80.62 95 LYS A N 1
ATOM 741 C CA . LYS A 1 95 ? -9.663 11.956 17.199 1.00 80.62 95 LYS A CA 1
ATOM 742 C C . LYS A 1 95 ? -9.709 10.438 17.356 1.00 80.62 95 LYS A C 1
ATOM 744 O O . LYS A 1 95 ? -10.673 9.814 16.931 1.00 80.62 95 LYS A O 1
ATOM 749 N N . GLU A 1 96 ? -8.704 9.839 17.992 1.00 77.31 96 GLU A N 1
ATOM 750 C CA . GLU A 1 96 ? -8.715 8.394 18.247 1.00 77.31 96 GLU A CA 1
ATOM 751 C C . GLU A 1 96 ? -9.781 8.006 19.282 1.00 77.31 96 GLU A C 1
ATOM 753 O O . GLU A 1 96 ? -10.450 6.987 19.140 1.00 77.31 96 GLU A O 1
ATOM 758 N N . MET A 1 97 ? -9.998 8.849 20.295 1.00 81.00 97 MET A N 1
ATOM 759 C CA . MET A 1 97 ? -11.088 8.668 21.256 1.00 81.00 97 MET A CA 1
ATOM 760 C C . MET A 1 97 ? -12.464 8.762 20.590 1.00 81.00 97 MET A C 1
ATOM 762 O O . MET A 1 97 ? -13.354 7.984 20.918 1.00 81.00 97 MET A O 1
ATOM 766 N N . GLU A 1 98 ? -12.630 9.683 19.642 1.00 84.81 98 GLU A N 1
ATOM 767 C CA . GLU A 1 98 ? -13.844 9.813 18.835 1.00 84.81 98 GLU A CA 1
ATOM 768 C C . GLU A 1 98 ? -14.061 8.584 17.936 1.00 84.81 98 GLU A C 1
ATOM 770 O O . GLU A 1 98 ? -15.173 8.060 17.882 1.00 84.81 98 GLU A O 1
ATOM 775 N N . ARG A 1 99 ? -12.995 8.056 17.311 1.00 83.81 99 ARG A N 1
ATOM 776 C CA . ARG A 1 99 ? -13.043 6.798 16.548 1.00 83.81 99 ARG A CA 1
ATOM 777 C C . ARG A 1 99 ? -13.493 5.623 17.420 1.00 83.81 99 ARG A C 1
ATOM 779 O O . ARG A 1 99 ? -14.428 4.924 17.042 1.00 83.81 99 ARG A O 1
ATOM 786 N N . MET A 1 100 ? -12.883 5.450 18.597 1.00 80.19 100 MET A N 1
ATOM 787 C CA . MET A 1 100 ? -13.243 4.386 19.544 1.00 80.19 100 MET A CA 1
ATOM 788 C C . MET A 1 100 ? -14.696 4.493 20.026 1.00 80.19 100 MET A C 1
ATOM 790 O O . MET A 1 100 ? -15.387 3.480 20.107 1.00 80.19 100 MET A O 1
ATOM 794 N N . TRP A 1 101 ? -15.182 5.704 20.326 1.00 84.00 101 TRP A N 1
ATOM 795 C CA . TRP A 1 101 ? -16.580 5.903 20.725 1.00 84.00 101 TRP A CA 1
ATOM 796 C C . TRP A 1 101 ? -17.561 5.548 19.607 1.00 84.00 101 TRP A C 1
ATOM 798 O O . TRP A 1 101 ? -18.541 4.854 19.865 1.00 84.00 101 TRP A O 1
ATOM 808 N N . SER A 1 102 ? -17.273 5.958 18.370 1.00 85.38 102 SER A N 1
ATOM 809 C CA . SER A 1 102 ? -18.105 5.645 17.200 1.00 85.38 102 SER A CA 1
ATOM 810 C C . SER A 1 102 ? -18.184 4.136 16.922 1.00 85.38 102 SER A C 1
ATOM 812 O O . SER A 1 102 ? -19.262 3.589 16.664 1.00 85.38 102 SER A O 1
ATO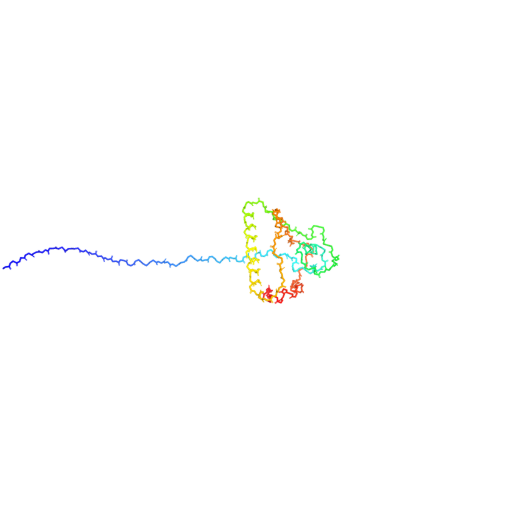M 814 N N . GLU A 1 103 ? -17.054 3.432 17.036 1.00 81.94 103 GLU A N 1
ATOM 815 C CA . GLU A 1 103 ? -17.001 1.971 16.909 1.00 81.94 103 GLU A CA 1
ATOM 816 C C . GLU A 1 103 ? -17.834 1.290 18.007 1.00 81.94 103 GLU A C 1
ATOM 818 O O . GLU A 1 103 ? -18.658 0.426 17.704 1.00 81.94 103 GLU A O 1
ATOM 823 N N . HIS A 1 104 ? -17.718 1.745 19.260 1.00 84.44 104 HIS A N 1
ATOM 824 C CA . HIS A 1 104 ? -18.492 1.205 20.380 1.00 84.44 104 HIS A CA 1
ATOM 825 C C . HIS A 1 104 ? -20.005 1.443 20.250 1.00 84.44 104 HIS A C 1
ATOM 827 O O . HIS A 1 104 ? -20.799 0.540 20.525 1.00 84.44 104 HIS A O 1
ATOM 833 N N . GLU A 1 105 ? -20.429 2.635 19.821 1.00 85.12 105 GLU A N 1
ATOM 834 C CA . GLU A 1 105 ? -21.843 2.935 19.556 1.00 85.12 105 GLU A CA 1
ATOM 835 C C . GLU A 1 105 ? -22.408 2.006 18.476 1.00 85.12 105 GLU A C 1
ATOM 837 O O . GLU A 1 105 ? -23.500 1.455 18.631 1.00 85.12 105 GLU A O 1
ATOM 842 N N . THR A 1 106 ? -21.630 1.770 17.417 1.00 84.44 106 THR A N 1
ATOM 843 C CA . THR A 1 106 ? -22.001 0.870 16.320 1.00 84.44 106 THR A CA 1
ATOM 844 C C . THR A 1 106 ? -22.110 -0.580 16.795 1.00 84.44 106 THR A C 1
ATOM 846 O O . THR A 1 106 ? -23.087 -1.264 16.483 1.00 84.44 106 THR A O 1
ATOM 849 N N . GLU A 1 107 ? -21.143 -1.068 17.575 1.00 81.31 107 GLU A N 1
ATOM 850 C CA . GLU A 1 107 ? -21.188 -2.410 18.166 1.00 81.31 107 GLU A CA 1
ATOM 851 C C . GLU A 1 107 ? -22.381 -2.581 19.108 1.00 81.31 107 GLU A C 1
ATOM 853 O O . GLU A 1 107 ? -23.073 -3.598 19.041 1.00 81.31 107 GLU A O 1
ATOM 858 N N . THR A 1 108 ? -22.666 -1.570 19.930 1.00 81.69 108 THR A N 1
ATOM 859 C CA . THR A 1 108 ? -23.812 -1.563 20.846 1.00 81.69 108 THR A CA 1
ATOM 860 C C . THR A 1 108 ? -25.127 -1.619 20.074 1.00 81.69 108 THR A C 1
ATOM 862 O O . THR A 1 108 ? -25.983 -2.446 20.385 1.00 81.69 108 THR A O 1
ATOM 865 N N . ALA A 1 109 ? -25.275 -0.809 19.023 1.00 83.81 109 ALA A N 1
ATOM 866 C CA . ALA A 1 109 ? -26.449 -0.836 18.154 1.00 83.81 109 ALA A CA 1
ATOM 867 C C . ALA A 1 109 ? -26.617 -2.199 17.459 1.00 83.81 109 ALA A C 1
ATOM 869 O O . ALA A 1 109 ? -27.720 -2.743 17.417 1.00 83.81 109 ALA A O 1
ATOM 870 N N . ASN A 1 110 ? -25.523 -2.793 16.976 1.00 83.19 110 ASN A N 1
ATOM 871 C CA . ASN A 1 110 ? -25.536 -4.126 16.375 1.00 83.19 110 ASN A CA 1
ATOM 872 C C . ASN A 1 110 ? -25.921 -5.214 17.388 1.00 83.19 110 ASN A C 1
ATOM 874 O O . ASN A 1 110 ? -26.673 -6.126 17.048 1.00 83.19 110 ASN A O 1
ATOM 878 N N . ALA A 1 111 ? -25.416 -5.140 18.622 1.00 78.56 111 ALA A N 1
ATOM 879 C CA . ALA A 1 111 ? -25.758 -6.071 19.693 1.00 78.56 111 ALA A CA 1
ATOM 880 C C . ALA A 1 111 ? -27.234 -5.943 20.099 1.00 78.56 111 ALA A C 1
ATOM 882 O O . ALA A 1 111 ? -27.916 -6.957 20.226 1.00 78.56 111 ALA A O 1
ATOM 883 N N . MET A 1 112 ? -27.749 -4.715 20.217 1.00 82.38 112 MET A N 1
ATOM 884 C CA . MET A 1 112 ? -29.170 -4.452 20.466 1.00 82.38 112 MET A CA 1
ATOM 885 C C . MET A 1 112 ? -30.050 -5.005 19.337 1.00 82.38 112 MET A C 1
ATOM 887 O O . MET A 1 112 ? -30.993 -5.739 19.612 1.00 82.38 112 MET A O 1
ATOM 891 N N . ALA A 1 113 ? -29.701 -4.755 18.071 1.00 83.75 113 ALA A N 1
ATOM 892 C CA . ALA A 1 113 ? -30.442 -5.280 16.921 1.00 83.75 113 ALA A CA 1
ATOM 893 C C . ALA A 1 113 ? -30.429 -6.819 16.855 1.00 83.75 113 ALA A C 1
ATOM 895 O O . ALA A 1 113 ? -31.426 -7.437 16.482 1.00 83.75 113 ALA A O 1
ATOM 896 N N . LYS A 1 114 ? -29.314 -7.458 17.234 1.00 82.06 114 LYS A N 1
ATOM 897 C CA . LYS A 1 114 ? -29.228 -8.923 17.350 1.00 82.06 114 LYS A CA 1
ATOM 898 C C . LYS A 1 114 ? -30.097 -9.458 18.488 1.00 82.06 114 LYS A C 1
ATOM 900 O O . LYS A 1 114 ? -30.775 -10.464 18.292 1.00 82.06 114 LYS A O 1
ATOM 905 N N . ALA A 1 115 ? -30.113 -8.782 19.635 1.00 73.38 115 ALA A N 1
ATOM 906 C CA . ALA A 1 115 ? -30.959 -9.150 20.768 1.00 73.38 115 ALA A CA 1
ATOM 907 C C . ALA A 1 115 ? -32.457 -9.012 20.438 1.00 73.38 115 ALA A C 1
ATOM 909 O O . ALA A 1 115 ? -33.246 -9.866 20.825 1.00 73.38 115 ALA A O 1
ATOM 910 N N . GLU A 1 116 ? -32.855 -7.998 19.662 1.00 70.75 116 GLU A N 1
ATOM 911 C CA . GLU A 1 116 ? -34.240 -7.841 19.183 1.00 70.75 116 GLU A CA 1
ATOM 912 C C . GLU A 1 116 ? -34.681 -8.963 18.225 1.00 70.75 116 GLU A C 1
ATOM 914 O O . GLU A 1 116 ? -35.865 -9.293 18.165 1.00 70.75 116 GLU A O 1
ATOM 919 N N . GLN A 1 117 ? -33.744 -9.579 17.496 1.00 63.84 117 GLN A N 1
ATOM 920 C CA . GLN A 1 117 ? -34.016 -10.713 16.603 1.00 63.84 117 GLN A CA 1
ATOM 921 C C . GLN A 1 117 ? -34.048 -12.067 17.334 1.00 63.84 117 GLN A C 1
ATOM 923 O O . GLN A 1 117 ? -34.611 -13.027 16.806 1.00 63.84 117 GLN A O 1
ATOM 928 N N . GLN A 1 118 ? -33.484 -12.160 18.542 1.00 58.75 118 GLN A N 1
ATOM 929 C CA . GLN A 1 118 ? -33.550 -13.344 19.402 1.00 58.75 118 GLN A CA 1
ATOM 930 C C . GLN A 1 118 ? -34.809 -13.298 20.288 1.00 58.75 118 GLN A C 1
ATOM 932 O O . GLN A 1 118 ? -34.744 -13.115 21.501 1.00 58.75 118 GLN A O 1
ATOM 937 N N . GLN A 1 119 ? -35.983 -13.494 19.686 1.00 53.50 119 GLN A N 1
ATOM 938 C CA . GLN A 1 119 ? -37.138 -14.017 20.420 1.00 53.50 119 GLN A CA 1
ATOM 939 C C . GLN A 1 119 ? -37.114 -15.550 20.307 1.00 53.50 119 GLN A C 1
ATOM 941 O O . GLN A 1 119 ? -37.035 -16.090 19.207 1.00 53.50 119 GLN A O 1
ATOM 946 N N . ASP A 1 120 ? -37.162 -16.228 21.455 1.00 52.84 120 ASP A N 1
ATOM 947 C CA . ASP A 1 120 ? -37.339 -17.679 21.625 1.00 52.84 120 ASP A CA 1
ATOM 948 C C . ASP A 1 120 ? -36.130 -18.601 21.349 1.00 52.84 120 ASP A C 1
ATOM 950 O O . ASP A 1 120 ? -36.195 -19.514 20.525 1.00 52.84 120 ASP A O 1
ATOM 954 N N . ASN A 1 121 ? -35.050 -18.483 22.131 1.00 52.34 121 ASN A N 1
ATOM 955 C CA . ASN A 1 121 ? -34.411 -19.695 22.665 1.00 52.34 121 ASN A CA 1
ATOM 956 C C . ASN A 1 121 ? -33.579 -19.415 23.921 1.00 52.34 121 ASN A C 1
ATOM 958 O O . ASN A 1 121 ? -32.720 -18.538 23.944 1.00 52.34 121 ASN A O 1
ATOM 962 N N . ASP A 1 122 ? -33.858 -20.198 24.955 1.00 55.84 122 ASP A N 1
ATOM 963 C CA . ASP A 1 122 ? -33.226 -20.188 26.270 1.00 55.84 122 ASP A CA 1
ATOM 964 C C . ASP A 1 122 ? -31.757 -20.630 26.168 1.00 55.84 122 ASP A C 1
ATOM 966 O O . ASP A 1 122 ? -31.434 -21.817 26.169 1.00 55.84 122 ASP A O 1
ATOM 970 N N . ASN A 1 123 ? -30.853 -19.666 26.008 1.00 55.62 123 ASN A N 1
ATOM 971 C CA . ASN A 1 123 ? -29.453 -19.812 26.390 1.00 55.62 123 ASN A CA 1
ATOM 972 C C . ASN A 1 123 ? -28.864 -18.419 26.613 1.00 55.62 123 ASN A C 1
ATOM 974 O O . ASN A 1 123 ? -28.699 -17.642 25.677 1.00 55.62 123 ASN A O 1
ATOM 978 N N . SER A 1 124 ? -28.580 -18.096 27.873 1.00 61.88 124 SER A N 1
ATOM 979 C CA . SER A 1 124 ? -28.034 -16.811 28.303 1.00 61.88 124 SER A CA 1
ATOM 980 C C . SER A 1 124 ? -26.663 -16.558 27.669 1.00 61.88 124 SER A C 1
ATOM 982 O O . SER A 1 124 ? -25.643 -17.054 28.157 1.00 61.88 124 SER A O 1
ATOM 984 N N . GLU A 1 125 ? -26.642 -15.796 26.578 1.00 58.84 125 GLU A N 1
ATOM 985 C CA . GLU A 1 125 ? -25.414 -15.295 25.970 1.00 58.84 125 GLU A CA 1
ATOM 986 C C . GLU A 1 125 ? -24.706 -14.366 26.983 1.00 58.84 125 GLU A C 1
ATOM 988 O O . GLU A 1 125 ? -25.363 -13.517 27.598 1.00 58.84 125 GLU A O 1
ATOM 993 N N . PRO A 1 126 ? -23.395 -14.530 27.241 1.00 59.44 126 PRO A N 1
ATOM 994 C CA . PRO A 1 126 ? -22.697 -13.724 28.236 1.00 59.44 126 PRO A CA 1
ATOM 995 C C . PRO A 1 126 ? -22.728 -12.241 27.857 1.00 59.44 126 PRO A C 1
ATOM 997 O O . PRO A 1 126 ? -22.349 -11.876 26.745 1.00 59.44 126 PRO A O 1
ATOM 1000 N N . LEU A 1 127 ? -23.132 -11.385 28.804 1.00 59.12 127 LEU A N 1
ATOM 1001 C CA . LEU A 1 127 ? -22.984 -9.931 28.710 1.00 59.12 127 LEU A CA 1
ATOM 1002 C C . LEU A 1 127 ? -21.536 -9.601 28.318 1.00 59.12 127 LEU A C 1
ATOM 1004 O O . LEU A 1 127 ? -20.604 -9.854 29.082 1.00 59.12 127 LEU A O 1
ATOM 1008 N N . VAL A 1 128 ? -21.365 -9.079 27.103 1.00 62.75 128 VAL A N 1
ATOM 1009 C CA . VAL A 1 128 ? -20.077 -8.759 26.474 1.00 62.75 128 VAL A CA 1
ATOM 1010 C C . VAL A 1 128 ? -19.417 -7.621 27.262 1.00 62.75 128 VAL A C 1
ATOM 1012 O O . VAL A 1 128 ? -19.688 -6.450 27.024 1.00 62.75 128 VAL A O 1
ATOM 1015 N N . GLY A 1 129 ? -18.622 -7.970 28.277 1.00 57.22 129 GLY A N 1
ATOM 1016 C CA . GLY A 1 129 ? -18.133 -7.030 29.295 1.00 57.22 129 GLY A CA 1
ATOM 1017 C C . GLY A 1 129 ? -16.616 -6.931 29.453 1.00 57.22 129 GLY A C 1
ATOM 1018 O O . GLY A 1 129 ? -16.162 -6.281 30.388 1.00 57.22 129 GLY A O 1
ATOM 1019 N N . GLU A 1 130 ? -15.811 -7.550 28.586 1.00 58.56 130 GLU A N 1
ATOM 1020 C CA . GLU A 1 130 ? -14.346 -7.574 28.759 1.00 58.56 130 GLU A CA 1
ATOM 1021 C C . GLU A 1 130 ? -13.551 -7.179 27.504 1.00 58.56 130 GLU A C 1
ATOM 1023 O O . GLU A 1 130 ? -12.406 -7.596 27.324 1.00 58.56 130 GLU A O 1
ATOM 1028 N N . THR A 1 131 ? -14.092 -6.329 26.626 1.00 57.62 131 THR A N 1
ATOM 1029 C CA . THR A 1 131 ? -13.247 -5.676 25.615 1.00 57.62 131 THR A CA 1
ATOM 1030 C C . THR A 1 131 ? -12.348 -4.649 26.302 1.00 57.62 131 THR A C 1
ATOM 1032 O O . THR A 1 131 ? -12.717 -3.502 26.551 1.00 57.62 131 THR A O 1
ATOM 1035 N N . LYS A 1 132 ? -11.143 -5.085 26.672 1.00 59.50 132 LYS A N 1
ATOM 1036 C CA . LYS A 1 132 ? -10.097 -4.223 27.218 1.00 59.50 132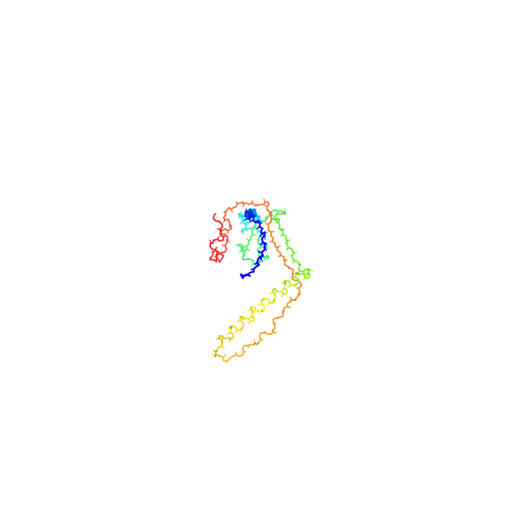 LYS A CA 1
ATOM 1037 C C . LYS A 1 132 ? -9.477 -3.407 26.084 1.00 59.50 132 LYS A C 1
ATOM 1039 O O . LYS A 1 132 ? -8.658 -3.924 25.331 1.00 59.50 132 LYS A O 1
ATOM 1044 N N . TYR A 1 133 ? -9.840 -2.132 25.993 1.00 60.38 133 TYR A N 1
ATOM 1045 C CA . TYR A 1 133 ? -9.207 -1.192 25.068 1.00 60.38 133 TYR A CA 1
ATOM 1046 C C . TYR A 1 133 ? -7.773 -0.895 25.527 1.00 60.38 133 TYR A C 1
ATOM 1048 O O . TYR A 1 133 ? -7.552 -0.453 26.659 1.00 60.38 133 TYR A O 1
ATOM 1056 N N . ASP A 1 134 ? -6.788 -1.159 24.667 1.00 59.56 134 ASP A N 1
ATOM 1057 C CA . ASP A 1 134 ? -5.413 -0.723 24.906 1.00 59.56 134 ASP A CA 1
ATOM 1058 C C . ASP A 1 134 ? -5.282 0.757 24.526 1.00 59.56 134 ASP A C 1
ATOM 1060 O O . ASP A 1 134 ? -5.402 1.129 23.363 1.00 59.56 134 ASP A O 1
ATOM 1064 N N . LEU A 1 135 ? -5.057 1.611 25.527 1.00 65.69 135 LEU A N 1
ATOM 1065 C CA . LEU A 1 135 ? -4.896 3.061 25.368 1.00 65.69 135 LEU A CA 1
ATOM 1066 C C . LEU A 1 135 ? -3.441 3.460 25.067 1.00 65.69 135 LEU A C 1
ATOM 1068 O O . LEU A 1 135 ? -3.078 4.637 25.190 1.00 65.69 135 LEU A O 1
ATOM 1072 N N . SER A 1 136 ? -2.578 2.494 24.743 1.00 68.38 136 SER A N 1
ATOM 1073 C CA . SER A 1 136 ? -1.204 2.778 24.355 1.00 68.38 136 SER A CA 1
ATOM 1074 C C . SER A 1 136 ? -1.166 3.620 23.064 1.00 68.38 136 SER A C 1
ATOM 1076 O O . SER A 1 136 ? -2.011 3.469 22.179 1.00 68.38 136 SER A O 1
ATOM 1078 N N . PRO A 1 137 ? -0.227 4.578 22.945 1.00 65.75 137 PRO A N 1
ATOM 1079 C CA . PRO A 1 137 ? -0.126 5.413 21.754 1.00 65.75 137 PRO A CA 1
ATOM 1080 C C . PRO A 1 137 ? 0.180 4.539 20.533 1.00 65.75 137 PRO A C 1
ATOM 1082 O O . PRO A 1 137 ? 1.289 4.022 20.384 1.00 65.75 137 PRO A O 1
ATOM 1085 N N . THR A 1 138 ? -0.806 4.395 19.647 1.00 69.50 138 THR A N 1
ATOM 1086 C CA . THR A 1 138 ? -0.649 3.620 18.415 1.00 69.50 138 THR A CA 1
ATOM 1087 C C . THR A 1 138 ? 0.330 4.342 17.494 1.00 69.50 138 THR A C 1
ATOM 1089 O O . THR A 1 138 ? 0.171 5.522 17.169 1.00 69.50 138 THR A O 1
ATOM 1092 N N . THR A 1 139 ? 1.393 3.640 17.107 1.00 77.12 139 THR A N 1
ATOM 1093 C CA . THR A 1 139 ? 2.339 4.108 16.094 1.00 77.12 139 THR A CA 1
ATOM 1094 C C . THR A 1 139 ? 2.055 3.355 14.807 1.00 77.12 139 THR A C 1
ATOM 1096 O O . THR A 1 139 ? 2.416 2.186 14.680 1.00 77.12 139 THR A O 1
ATOM 1099 N N . THR A 1 140 ? 1.408 4.014 13.852 1.00 78.81 140 THR A N 1
ATOM 1100 C CA . THR A 1 140 ? 1.147 3.428 12.536 1.00 78.81 140 THR A CA 1
ATOM 1101 C C . THR A 1 140 ? 2.346 3.704 11.643 1.00 78.81 140 THR A C 1
ATOM 1103 O O . THR A 1 140 ? 2.740 4.855 11.457 1.00 78.81 140 THR A O 1
ATOM 1106 N N . THR A 1 141 ? 2.960 2.646 11.116 1.00 82.94 141 THR A N 1
ATOM 1107 C CA . THR A 1 141 ? 4.081 2.759 10.175 1.00 82.94 141 THR A CA 1
ATOM 1108 C C . THR A 1 141 ? 3.619 2.315 8.795 1.00 82.94 141 THR A C 1
ATOM 1110 O O . THR A 1 141 ? 3.264 1.155 8.611 1.00 82.94 141 THR A O 1
ATOM 1113 N N . GLU A 1 142 ? 3.637 3.237 7.838 1.00 82.44 142 GLU A N 1
ATOM 1114 C CA . GLU A 1 142 ? 3.298 2.998 6.432 1.00 82.44 142 GLU A CA 1
ATOM 1115 C C . GLU A 1 142 ? 4.602 2.871 5.627 1.00 82.44 142 GLU A C 1
ATOM 1117 O O . GLU A 1 142 ? 5.523 3.673 5.811 1.00 82.44 142 GLU A O 1
ATOM 1122 N N . TYR A 1 143 ? 4.700 1.864 4.755 1.00 84.75 143 TYR A N 1
ATOM 1123 C CA . TYR A 1 143 ? 5.884 1.610 3.929 1.00 84.75 143 TYR A CA 1
ATOM 1124 C C . TYR A 1 143 ? 5.523 1.775 2.454 1.00 84.75 143 TYR A C 1
ATOM 1126 O O . TYR A 1 143 ? 4.735 1.000 1.932 1.00 84.75 143 TYR A O 1
ATOM 1134 N N . ASP A 1 144 ? 6.132 2.729 1.757 1.00 84.00 144 ASP A N 1
ATOM 1135 C CA . ASP A 1 144 ? 5.841 2.982 0.346 1.00 84.00 144 ASP A CA 1
ATOM 1136 C C . ASP A 1 144 ? 7.105 2.950 -0.520 1.00 84.00 144 ASP A C 1
ATOM 1138 O O . ASP A 1 144 ? 8.180 3.354 -0.085 1.00 84.00 144 ASP A O 1
ATOM 1142 N N . VAL A 1 145 ? 7.004 2.465 -1.756 1.00 82.62 145 VAL A N 1
ATOM 1143 C CA . VAL A 1 145 ? 8.133 2.392 -2.681 1.00 82.62 145 VAL A CA 1
ATOM 1144 C C . VAL A 1 145 ? 8.102 3.552 -3.668 1.00 82.62 145 VAL A C 1
ATOM 1146 O O . VAL A 1 145 ? 7.250 3.629 -4.548 1.00 82.62 145 VAL A O 1
ATOM 1149 N N . VAL A 1 146 ? 9.105 4.425 -3.568 1.00 81.81 146 VAL A N 1
ATOM 1150 C CA . VAL A 1 146 ? 9.133 5.702 -4.298 1.00 81.81 146 VAL A CA 1
ATOM 1151 C C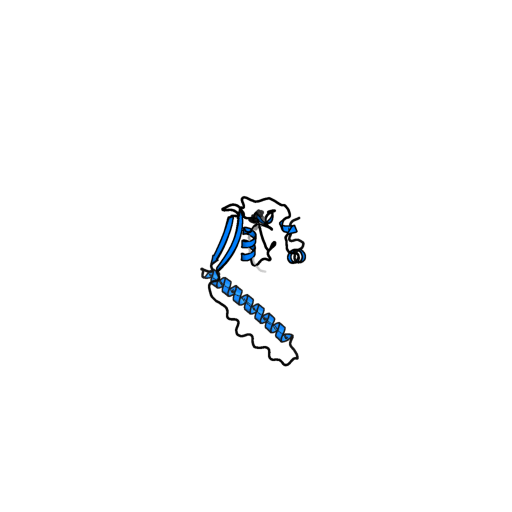 . VAL A 1 146 ? 10.042 5.651 -5.523 1.00 81.81 146 VAL A C 1
ATOM 1153 O O . VAL A 1 146 ? 9.770 6.307 -6.527 1.00 81.81 146 VAL A O 1
ATOM 1156 N N . LYS A 1 147 ? 11.153 4.900 -5.464 1.00 81.50 147 LYS A N 1
ATOM 1157 C CA . LYS A 1 147 ? 12.123 4.788 -6.572 1.00 81.50 147 LYS A CA 1
ATOM 1158 C C . LYS A 1 147 ? 12.714 3.389 -6.676 1.00 81.50 147 LYS A C 1
ATOM 1160 O O . LYS A 1 147 ? 12.836 2.688 -5.683 1.00 81.50 147 LYS A O 1
ATOM 1165 N N . CYS A 1 148 ? 13.123 2.992 -7.874 1.00 83.69 148 CYS A N 1
ATOM 1166 C CA . CYS A 1 148 ? 13.721 1.695 -8.158 1.00 83.69 148 CYS A CA 1
ATOM 1167 C C . CYS A 1 148 ? 14.628 1.846 -9.382 1.00 83.69 148 CYS A C 1
ATOM 1169 O O . CYS A 1 148 ? 14.174 2.279 -10.437 1.00 83.69 148 CYS A O 1
ATOM 1171 N N . ALA A 1 149 ? 15.911 1.523 -9.231 1.00 84.75 149 ALA A N 1
ATOM 1172 C CA . ALA A 1 149 ? 16.902 1.572 -10.305 1.00 84.75 149 ALA A CA 1
ATOM 1173 C C . ALA A 1 149 ? 16.682 0.461 -11.344 1.00 84.75 149 ALA A C 1
ATOM 1175 O O . ALA A 1 149 ? 16.936 0.661 -12.526 1.00 84.75 149 ALA A O 1
ATOM 1176 N N . ASP A 1 150 ? 16.155 -0.688 -10.913 1.00 85.19 150 ASP A N 1
ATOM 1177 C CA . ASP A 1 150 ? 15.855 -1.842 -11.768 1.00 85.19 150 ASP A CA 1
ATOM 1178 C C . ASP A 1 150 ? 14.428 -1.797 -12.344 1.00 85.19 150 ASP A C 1
ATOM 1180 O O . ASP A 1 150 ? 13.872 -2.830 -12.735 1.00 85.19 150 ASP A O 1
ATOM 1184 N N . TYR A 1 151 ? 13.808 -0.613 -12.346 1.00 87.06 151 TYR A N 1
ATOM 1185 C CA . TYR A 1 151 ? 12.447 -0.429 -12.825 1.00 87.06 151 TYR A CA 1
ATOM 1186 C C . TYR A 1 151 ? 12.335 -0.788 -14.308 1.00 87.06 151 TYR A C 1
ATOM 1188 O O . TYR A 1 151 ? 13.070 -0.279 -15.154 1.00 87.06 151 TYR A O 1
ATOM 1196 N N . GLN A 1 152 ? 11.388 -1.670 -14.614 1.00 87.50 152 GLN A N 1
ATOM 1197 C CA . GLN A 1 152 ? 11.024 -2.034 -15.976 1.00 87.50 152 GLN A CA 1
ATOM 1198 C C . GLN A 1 152 ? 9.537 -1.789 -16.127 1.00 87.50 152 GLN A C 1
ATOM 1200 O O . GLN A 1 152 ? 8.750 -2.511 -15.520 1.00 87.50 152 GLN A O 1
ATOM 1205 N N . HIS A 1 153 ? 9.187 -0.754 -16.888 1.00 88.00 153 HIS A N 1
ATOM 1206 C CA . HIS A 1 153 ? 7.797 -0.401 -17.126 1.00 88.00 153 HIS A CA 1
ATOM 1207 C C . HIS A 1 153 ? 7.083 -1.546 -17.847 1.00 88.00 153 HIS A C 1
ATOM 1209 O O . HIS A 1 153 ? 7.534 -2.005 -18.897 1.00 88.00 153 HIS A O 1
ATOM 1215 N N . ASP A 1 154 ? 5.990 -2.000 -17.258 1.00 88.06 154 ASP A N 1
ATOM 1216 C CA . ASP A 1 154 ? 5.081 -3.001 -17.785 1.00 88.06 154 ASP A CA 1
ATOM 1217 C C . ASP A 1 154 ? 3.668 -2.486 -17.559 1.00 88.06 154 ASP A C 1
ATOM 1219 O O . ASP A 1 154 ? 3.144 -2.493 -16.440 1.00 88.06 154 ASP A O 1
ATOM 1223 N N . GLN A 1 155 ? 3.097 -1.968 -18.639 1.00 84.62 155 GLN A N 1
ATOM 1224 C CA . GLN A 1 155 ? 1.751 -1.434 -18.632 1.00 84.62 155 GLN A CA 1
ATOM 1225 C C . GLN A 1 155 ? 0.774 -2.570 -18.303 1.00 84.62 155 GLN A C 1
ATOM 1227 O O . GLN A 1 155 ? 0.958 -3.708 -18.730 1.00 84.62 155 GLN A O 1
ATOM 1232 N N . ASP A 1 156 ? -0.227 -2.282 -17.474 1.00 84.38 156 ASP A N 1
ATOM 1233 C CA . ASP A 1 156 ? -1.227 -3.253 -17.010 1.00 84.38 156 ASP A CA 1
ATOM 1234 C C . ASP A 1 156 ? -0.696 -4.346 -16.061 1.00 84.38 156 ASP A C 1
ATOM 1236 O O . ASP A 1 156 ? -1.434 -5.275 -15.706 1.00 84.38 156 ASP A O 1
ATOM 1240 N N . CYS A 1 157 ? 0.551 -4.239 -15.578 1.00 85.06 157 CYS A N 1
ATOM 1241 C CA . CYS A 1 157 ? 1.104 -5.180 -14.596 1.00 85.06 157 CYS A CA 1
ATOM 1242 C C . CYS A 1 157 ? 0.214 -5.280 -13.346 1.00 85.06 157 CYS A C 1
ATOM 1244 O O . CYS A 1 157 ? -0.051 -6.376 -12.840 1.00 85.06 157 CYS A O 1
ATOM 1246 N N . TRP A 1 158 ? -0.326 -4.146 -12.901 1.00 79.38 158 TRP A N 1
ATOM 1247 C CA . TRP A 1 158 ? -1.308 -4.076 -11.825 1.00 79.38 158 TRP A CA 1
ATOM 1248 C C . TRP A 1 158 ? -2.598 -4.829 -12.136 1.00 79.38 158 TRP A C 1
ATOM 1250 O O . TRP A 1 158 ? -3.039 -5.646 -11.337 1.00 79.38 158 TRP A O 1
ATOM 1260 N N . ILE A 1 159 ? -3.191 -4.609 -13.312 1.00 83.88 159 ILE A N 1
ATOM 1261 C CA . ILE A 1 159 ? -4.455 -5.244 -13.717 1.00 83.88 159 ILE A CA 1
ATOM 1262 C C . ILE A 1 159 ? -4.295 -6.767 -13.731 1.00 83.88 159 ILE A C 1
ATOM 1264 O O . ILE A 1 159 ? -5.162 -7.509 -13.257 1.00 83.88 159 ILE A O 1
ATOM 1268 N N . ARG A 1 160 ? -3.150 -7.246 -14.226 1.00 85.56 160 ARG A N 1
ATOM 1269 C CA . ARG A 1 160 ? -2.816 -8.670 -14.269 1.00 85.56 160 ARG A CA 1
ATOM 1270 C C . ARG A 1 160 ? -2.681 -9.280 -12.872 1.00 85.56 160 ARG A C 1
ATOM 1272 O O . ARG A 1 160 ? -3.171 -10.386 -12.666 1.00 85.56 160 ARG A O 1
ATOM 1279 N N . ASN A 1 161 ? -2.070 -8.560 -11.931 1.00 82.75 161 ASN A N 1
ATOM 1280 C CA . ASN A 1 161 ? -1.778 -9.058 -10.581 1.00 82.75 161 ASN A CA 1
ATOM 1281 C C . ASN A 1 161 ? -2.818 -8.669 -9.513 1.00 82.75 161 ASN A C 1
ATOM 1283 O O . ASN A 1 161 ? -2.725 -9.141 -8.383 1.00 82.75 161 ASN A O 1
ATOM 1287 N N . MET A 1 162 ? -3.804 -7.831 -9.844 1.00 82.50 162 MET A N 1
ATOM 1288 C CA . MET A 1 162 ? -4.851 -7.417 -8.912 1.00 82.50 162 MET A CA 1
ATOM 1289 C C . MET A 1 162 ? -5.683 -8.638 -8.465 1.00 82.50 162 MET A C 1
ATOM 1291 O O . MET A 1 162 ? -6.162 -9.381 -9.338 1.00 82.50 162 MET A O 1
ATOM 1295 N N . PRO A 1 163 ? -5.887 -8.828 -7.142 1.00 79.94 163 PRO A N 1
ATOM 1296 C CA . PRO A 1 163 ? -6.726 -9.889 -6.589 1.00 79.94 163 PRO A CA 1
ATOM 1297 C C . PRO A 1 163 ? -8.136 -9.889 -7.182 1.00 79.94 163 PRO A C 1
ATOM 1299 O O . PRO A 1 163 ? -8.713 -8.829 -7.446 1.00 79.94 163 PRO A O 1
ATOM 1302 N N . GLN A 1 164 ? -8.694 -11.081 -7.388 1.00 80.56 164 GLN A N 1
ATOM 1303 C CA . GLN A 1 164 ? -9.995 -11.226 -8.041 1.00 80.56 164 GLN A CA 1
ATOM 1304 C C . GLN A 1 164 ? -11.119 -10.616 -7.196 1.00 80.56 164 GLN A C 1
ATOM 1306 O O . GLN A 1 164 ? -12.023 -9.994 -7.737 1.00 80.56 164 GLN A O 1
ATOM 1311 N N . GLU A 1 165 ? -10.997 -10.676 -5.872 1.00 81.62 165 GLU A N 1
ATOM 1312 C CA . GLU A 1 165 ? -11.954 -10.113 -4.923 1.00 81.62 165 GLU A CA 1
ATOM 1313 C C . GLU A 1 165 ? -12.118 -8.596 -5.107 1.00 81.62 165 GLU A C 1
ATOM 1315 O O . GLU A 1 165 ? -13.224 -8.069 -5.008 1.00 81.62 165 GLU A O 1
ATOM 1320 N N . ILE A 1 166 ? -11.026 -7.890 -5.423 1.00 77.62 166 ILE A N 1
ATOM 1321 C CA . ILE A 1 166 ? -11.045 -6.441 -5.670 1.00 77.62 166 ILE A CA 1
ATOM 1322 C C . ILE A 1 166 ? -11.642 -6.139 -7.049 1.00 77.62 166 ILE A C 1
ATOM 1324 O O . ILE A 1 166 ? -12.429 -5.199 -7.178 1.00 77.62 166 ILE A O 1
ATOM 1328 N N . LYS A 1 167 ? -11.313 -6.951 -8.064 1.00 80.50 167 LYS A N 1
ATOM 1329 C CA . LYS A 1 167 ? -11.900 -6.840 -9.412 1.00 80.50 167 LYS A CA 1
ATOM 1330 C C . LYS A 1 167 ? -13.416 -6.999 -9.373 1.00 80.50 167 LYS A C 1
ATOM 1332 O O . LYS A 1 167 ? -14.127 -6.229 -10.015 1.00 80.50 167 LYS A O 1
ATOM 1337 N N . ASP A 1 168 ? -13.890 -7.967 -8.596 1.00 83.56 168 ASP A N 1
ATOM 1338 C CA . ASP A 1 168 ? -15.310 -8.274 -8.456 1.00 83.56 168 ASP A CA 1
ATOM 1339 C C . ASP A 1 168 ? -16.042 -7.190 -7.647 1.00 83.56 168 ASP A C 1
ATOM 1341 O O . ASP A 1 168 ? -17.167 -6.819 -7.984 1.00 83.56 168 ASP A O 1
ATOM 1345 N N . ALA A 1 169 ? -15.401 -6.639 -6.609 1.00 84.31 169 ALA A N 1
ATOM 1346 C CA . ALA A 1 169 ? -15.983 -5.596 -5.765 1.00 84.31 169 ALA A CA 1
ATOM 1347 C C . ALA A 1 169 ? -16.075 -4.224 -6.456 1.00 84.31 169 ALA A C 1
ATOM 1349 O O . ALA A 1 169 ? -16.991 -3.453 -6.162 1.00 84.31 169 ALA A O 1
ATOM 1350 N N . ASN A 1 170 ? -15.138 -3.888 -7.351 1.00 81.81 170 ASN A N 1
ATOM 1351 C CA . ASN A 1 170 ? -15.135 -2.598 -8.037 1.00 81.81 170 ASN A CA 1
ATOM 1352 C C . ASN A 1 170 ? -14.645 -2.707 -9.497 1.00 81.81 170 ASN A C 1
ATOM 1354 O O . ASN A 1 170 ? -13.485 -2.407 -9.794 1.00 81.81 170 ASN A O 1
ATOM 1358 N N . PRO A 1 171 ? -15.535 -3.061 -10.442 1.00 74.94 171 PRO A N 1
ATOM 1359 C CA . PRO A 1 171 ? -15.171 -3.253 -11.848 1.00 74.94 171 PRO A CA 1
ATOM 1360 C C . PRO A 1 171 ? -14.774 -1.958 -12.580 1.00 74.94 171 PRO A C 1
ATOM 1362 O O . PRO A 1 171 ? -14.208 -2.025 -13.666 1.00 74.94 171 PRO A O 1
ATOM 1365 N N . GLN A 1 172 ? -15.058 -0.781 -12.008 1.00 76.31 172 GLN A N 1
ATOM 1366 C CA . GLN A 1 172 ? -14.672 0.534 -12.548 1.00 76.31 172 GLN A CA 1
ATOM 1367 C C . GLN A 1 172 ? -13.390 1.089 -11.904 1.00 76.31 172 GLN A C 1
ATOM 1369 O O . GLN A 1 172 ? -12.963 2.192 -12.232 1.00 76.31 172 GLN A O 1
ATOM 1374 N N . PHE A 1 173 ? -12.775 0.360 -10.966 1.00 70.19 173 PHE A N 1
ATOM 1375 C CA . PHE A 1 173 ? -11.587 0.820 -10.239 1.00 70.19 173 PHE A CA 1
ATOM 1376 C C . PHE A 1 173 ? -10.347 0.962 -11.129 1.00 70.19 173 PHE A C 1
ATOM 1378 O O . PHE A 1 173 ? -9.422 1.696 -10.791 1.00 70.19 173 PHE A O 1
ATOM 1385 N N . VAL A 1 174 ? -10.319 0.256 -12.257 1.00 60.41 174 VAL A N 1
ATOM 1386 C CA . VAL A 1 174 ? -9.206 0.283 -13.202 1.00 60.41 174 VAL A CA 1
ATOM 1387 C C . VAL A 1 174 ? -9.469 1.373 -14.245 1.00 60.41 174 VAL A C 1
ATOM 1389 O O . VAL A 1 174 ? -10.439 1.248 -14.995 1.00 60.41 174 VAL A O 1
ATOM 1392 N N . PRO A 1 175 ? -8.637 2.427 -14.330 1.00 55.81 175 PRO A N 1
ATOM 1393 C CA . PRO A 1 175 ? -8.695 3.358 -15.448 1.00 55.81 175 PRO A CA 1
ATOM 1394 C C . PRO A 1 175 ? -8.425 2.590 -16.747 1.00 55.81 175 PRO A C 1
ATOM 1396 O O . PRO A 1 175 ? -7.411 1.902 -16.851 1.00 55.81 175 PRO A O 1
ATOM 1399 N N . SER A 1 176 ? -9.359 2.679 -17.694 1.00 46.34 176 SER A N 1
ATOM 1400 C CA . SER A 1 176 ? -9.242 2.134 -19.055 1.00 46.34 176 SER A CA 1
ATOM 1401 C C . SER A 1 176 ? -8.184 2.844 -19.889 1.00 46.34 176 SER A C 1
ATOM 1403 O O . SER A 1 176 ? -8.129 4.091 -19.761 1.00 46.34 176 SER A O 1
#

pLDDT: mean 71.55, std 15.31, range [37.28, 92.19]

Radius of gyration: 33.47 Å; chains: 1; bounding box: 94×100×48 Å